Protein AF-A0A8T4CIT7-F1 (afdb_monomer_lite)

pLDDT: mean 95.64, std 4.3, range [70.94, 98.69]

Foldseek 3Di:
DAEFEEEEQAADDDVCVVVVVCVVVCVQVVVVYDYHYDGHDHQLVQLVCCVVVVGVHYDHDPVSVVVND

Sequence (69 aa):
MDKVTLRLNWSYYGIHAAFIYGLEKGLYAEQNIDLTVKQGNGSSNAVKLVANKDSTFAYGSNGALISNM

Radius of gyration: 12.19 Å; chains: 1; bounding box: 28×27×25 Å

Structure (mmCIF, N/CA/C/O backbone):
data_AF-A0A8T4CIT7-F1
#
_entry.id   AF-A0A8T4CIT7-F1
#
loop_
_atom_site.group_PDB
_atom_site.id
_atom_site.type_symbol
_atom_site.label_atom_id
_atom_site.label_alt_id
_atom_site.label_comp_id
_atom_site.label_asym_id
_atom_site.label_entity_id
_atom_site.label_seq_id
_atom_site.pdbx_PDB_ins_code
_atom_site.Cartn_x
_atom_site.Cartn_y
_atom_site.Cartn_z
_atom_site.occupancy
_atom_site.B_iso_or_equiv
_atom_site.auth_seq_id
_atom_site.auth_comp_id
_atom_site.auth_asym_id
_atom_site.auth_atom_id
_atom_site.pdbx_PDB_model_num
ATOM 1 N N . MET A 1 1 ? -14.758 -3.642 10.466 1.00 90.69 1 MET A N 1
ATOM 2 C CA . MET A 1 1 ? -13.871 -3.080 9.441 1.00 90.69 1 MET A CA 1
ATOM 3 C C . MET A 1 1 ? -12.888 -4.130 8.983 1.00 90.69 1 MET A C 1
ATOM 5 O O . MET A 1 1 ? -12.265 -4.769 9.829 1.00 90.69 1 MET A O 1
ATOM 9 N N . ASP A 1 2 ? -12.780 -4.310 7.673 1.00 98.00 2 ASP A N 1
ATOM 10 C CA . ASP A 1 2 ? -11.814 -5.209 7.051 1.00 98.00 2 ASP A CA 1
ATOM 11 C C . ASP A 1 2 ? -10.429 -4.576 7.108 1.00 98.00 2 ASP A C 1
ATOM 13 O O . ASP A 1 2 ? -10.207 -3.486 6.581 1.00 98.00 2 ASP A O 1
ATOM 17 N N . LYS A 1 3 ? -9.494 -5.254 7.777 1.00 98.25 3 LYS A N 1
ATOM 18 C CA . LYS A 1 3 ? -8.120 -4.775 7.938 1.00 98.25 3 LYS A CA 1
ATOM 19 C C . LYS A 1 3 ? -7.294 -5.210 6.747 1.00 98.25 3 LYS A C 1
ATOM 21 O O . LYS A 1 3 ? -6.981 -6.393 6.607 1.00 98.25 3 LYS A O 1
ATOM 26 N N . VAL A 1 4 ? -6.924 -4.254 5.908 1.00 98.44 4 VAL A N 1
ATOM 27 C CA . VAL A 1 4 ? -6.183 -4.526 4.679 1.00 98.44 4 VAL A CA 1
ATOM 28 C C . VAL A 1 4 ? -4.963 -3.632 4.571 1.00 98.44 4 VAL A C 1
ATOM 30 O O . VAL A 1 4 ? -4.907 -2.517 5.085 1.00 98.44 4 VAL A O 1
ATOM 33 N N . THR A 1 5 ? -3.949 -4.135 3.883 1.00 98.50 5 THR A N 1
ATOM 34 C CA . THR A 1 5 ? -2.706 -3.403 3.643 1.00 98.50 5 THR A CA 1
ATOM 35 C C . THR A 1 5 ? -2.461 -3.262 2.150 1.00 98.50 5 THR A C 1
ATOM 37 O O . THR A 1 5 ? -2.570 -4.237 1.409 1.00 98.50 5 THR A O 1
ATOM 40 N N . LEU A 1 6 ? -2.099 -2.058 1.709 1.00 98.12 6 LEU A N 1
ATOM 41 C CA . LEU A 1 6 ? -1.635 -1.797 0.349 1.00 98.12 6 LEU A CA 1
ATOM 42 C C . LEU A 1 6 ? -0.127 -1.568 0.367 1.00 98.12 6 LEU A C 1
ATOM 44 O O . LEU A 1 6 ? 0.355 -0.581 0.925 1.00 98.12 6 LEU A O 1
ATOM 48 N N . ARG A 1 7 ? 0.623 -2.464 -0.273 1.00 97.94 7 ARG A N 1
ATOM 49 C CA . ARG A 1 7 ? 2.059 -2.310 -0.489 1.00 97.94 7 ARG A CA 1
ATOM 50 C C . ARG A 1 7 ? 2.319 -1.542 -1.776 1.00 97.94 7 ARG A C 1
ATOM 52 O O . ARG A 1 7 ? 1.992 -2.014 -2.860 1.00 97.94 7 ARG A O 1
ATOM 59 N N . LEU A 1 8 ? 2.940 -0.374 -1.672 1.00 97.62 8 LEU A N 1
ATOM 60 C CA . LEU A 1 8 ? 3.376 0.382 -2.842 1.00 97.62 8 LEU A CA 1
ATOM 61 C C . LEU A 1 8 ? 4.569 -0.299 -3.520 1.00 97.62 8 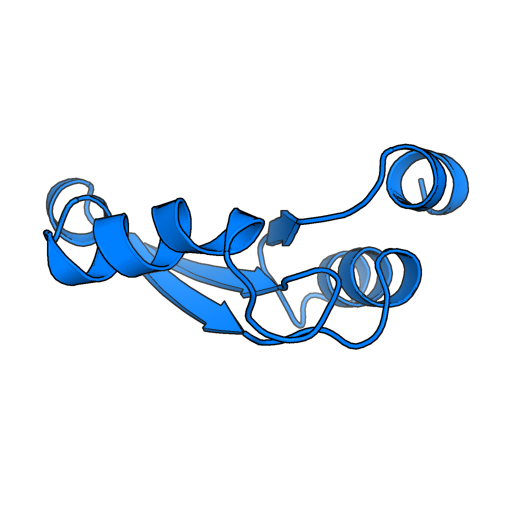LEU A C 1
ATOM 63 O O . LEU A 1 8 ? 5.285 -1.088 -2.906 1.00 97.62 8 LEU A O 1
ATOM 67 N N . ASN A 1 9 ? 4.819 0.041 -4.781 1.00 95.69 9 ASN A N 1
ATOM 68 C CA . ASN A 1 9 ? 5.994 -0.438 -5.504 1.00 95.69 9 ASN A CA 1
ATOM 69 C C . ASN A 1 9 ? 7.282 0.249 -5.061 1.00 95.69 9 ASN A C 1
ATOM 71 O O . ASN A 1 9 ? 8.354 -0.297 -5.285 1.00 95.69 9 ASN A O 1
ATOM 75 N N . TRP A 1 10 ? 7.206 1.453 -4.497 1.00 95.31 10 TRP A N 1
ATOM 76 C CA . TRP A 1 10 ? 8.375 2.268 -4.179 1.00 95.31 10 TRP A CA 1
ATOM 77 C C . TRP A 1 10 ? 8.098 3.218 -3.007 1.00 95.31 10 TRP A C 1
ATOM 79 O O . TRP A 1 10 ? 7.087 3.083 -2.311 1.00 95.31 10 TRP A O 1
ATOM 89 N N . SER A 1 11 ? 9.004 4.177 -2.807 1.00 94.69 11 SER A N 1
ATOM 90 C CA . SER A 1 11 ? 8.807 5.359 -1.969 1.00 94.69 11 SER A CA 1
ATOM 91 C C . SER A 1 11 ? 7.513 6.090 -2.287 1.00 94.69 11 SER A C 1
ATOM 93 O O . SER A 1 11 ? 7.056 6.036 -3.420 1.00 94.69 11 SER A O 1
ATOM 95 N N . TYR A 1 12 ? 6.936 6.786 -1.308 1.00 92.31 12 TYR A N 1
ATOM 96 C CA . TYR A 1 12 ? 5.775 7.639 -1.551 1.00 92.31 12 TYR A CA 1
ATOM 97 C C . TYR A 1 12 ? 6.133 8.736 -2.561 1.00 92.31 12 TYR A C 1
ATOM 99 O O . TYR A 1 12 ? 7.059 9.513 -2.330 1.00 92.31 12 TYR A O 1
ATOM 107 N N . TYR A 1 13 ? 5.409 8.805 -3.677 1.00 90.12 13 TYR A N 1
ATOM 108 C CA . TYR A 1 13 ? 5.487 9.922 -4.621 1.00 90.12 13 TYR A CA 1
ATOM 109 C C . TYR A 1 13 ? 4.122 10.205 -5.249 1.00 90.12 13 TYR A C 1
ATOM 111 O O . TYR A 1 13 ? 3.152 9.494 -4.998 1.00 90.12 13 TYR A O 1
ATOM 119 N N . GLY A 1 14 ? 4.036 11.261 -6.063 1.00 93.44 14 GLY A N 1
ATOM 120 C CA . GLY A 1 14 ? 2.766 11.835 -6.523 1.00 93.44 14 GLY A CA 1
ATOM 121 C C . GLY A 1 14 ? 1.761 10.845 -7.124 1.00 93.44 14 GLY A C 1
ATOM 122 O O . GLY A 1 14 ? 0.565 11.007 -6.916 1.00 93.44 14 GLY A O 1
ATOM 123 N N . ILE A 1 15 ? 2.210 9.773 -7.788 1.00 93.25 15 ILE A N 1
ATOM 124 C CA . ILE A 1 15 ? 1.299 8.758 -8.347 1.00 93.25 15 ILE A CA 1
ATOM 125 C C . ILE A 1 15 ? 0.500 8.004 -7.269 1.00 93.25 15 ILE A C 1
ATOM 127 O O . ILE A 1 15 ? -0.567 7.469 -7.547 1.00 93.25 15 ILE A O 1
ATOM 131 N N . HIS A 1 16 ? 1.008 7.946 -6.036 1.00 95.75 16 HIS A N 1
ATOM 132 C CA . HIS A 1 16 ? 0.367 7.263 -4.912 1.00 95.75 16 HIS A CA 1
ATOM 133 C C . HIS A 1 16 ? -0.588 8.174 -4.136 1.00 95.75 16 HIS A C 1
ATOM 135 O O . HIS A 1 16 ? -1.268 7.700 -3.226 1.00 95.75 16 HIS A O 1
ATOM 141 N N . ALA A 1 17 ? -0.649 9.468 -4.478 1.00 95.88 17 ALA A N 1
ATOM 142 C CA . ALA A 1 17 ? -1.388 10.474 -3.718 1.00 95.88 17 ALA A CA 1
ATOM 143 C C . ALA A 1 17 ? -2.873 10.125 -3.563 1.00 95.88 17 ALA A C 1
ATOM 145 O O . ALA A 1 17 ? -3.439 10.352 -2.499 1.00 95.88 17 ALA A O 1
ATOM 146 N N . ALA A 1 18 ? -3.486 9.507 -4.576 1.00 96.38 18 ALA A N 1
ATOM 147 C CA . ALA A 1 18 ? -4.892 9.113 -4.530 1.00 96.38 18 ALA A CA 1
ATOM 148 C C . ALA A 1 18 ? -5.209 8.158 -3.362 1.00 96.38 18 ALA A C 1
ATOM 150 O O . ALA A 1 18 ? -6.258 8.290 -2.733 1.00 96.38 18 ALA A O 1
ATOM 151 N N . PHE A 1 19 ? -4.300 7.235 -3.023 1.00 97.06 19 PHE A N 1
ATOM 152 C CA . PHE A 1 19 ? -4.517 6.294 -1.920 1.00 97.06 19 PHE A CA 1
ATOM 153 C C . PHE A 1 19 ? -4.524 7.003 -0.565 1.00 97.06 19 PHE A C 1
ATOM 155 O O . PHE A 1 19 ? -5.396 6.742 0.259 1.00 97.06 19 PHE A O 1
ATOM 162 N N . ILE A 1 20 ? -3.579 7.922 -0.358 1.00 95.50 20 ILE A N 1
ATOM 163 C CA . ILE A 1 20 ? -3.460 8.685 0.890 1.00 95.50 20 ILE A CA 1
ATOM 164 C C . ILE A 1 20 ? -4.598 9.697 1.011 1.00 95.50 20 ILE A C 1
ATOM 166 O O . ILE A 1 20 ? -5.240 9.772 2.052 1.00 95.50 20 ILE A O 1
ATOM 170 N N . TYR A 1 21 ? -4.926 10.399 -0.071 1.00 97.31 21 TYR A N 1
ATOM 171 C CA . TYR A 1 21 ? -6.047 11.332 -0.088 1.00 97.31 21 TYR A CA 1
ATOM 172 C C . TYR A 1 21 ? -7.376 10.635 0.233 1.00 97.31 21 TYR A C 1
ATOM 174 O O . TYR A 1 21 ? -8.188 11.163 0.988 1.00 97.31 21 TYR A O 1
ATOM 182 N N . GLY A 1 22 ? -7.592 9.416 -0.276 1.00 98.00 22 GLY A N 1
ATOM 183 C CA . GLY A 1 22 ? -8.771 8.621 0.070 1.00 98.00 22 GLY A CA 1
ATOM 184 C C . GLY A 1 22 ? -8.843 8.243 1.555 1.00 98.00 22 GLY A C 1
ATOM 185 O O . GLY A 1 22 ? -9.937 8.231 2.118 1.00 98.00 22 GLY A O 1
ATOM 186 N N . LEU A 1 23 ? -7.697 7.987 2.203 1.00 96.69 23 LEU A N 1
ATOM 187 C CA . LEU A 1 23 ? -7.624 7.785 3.656 1.00 96.69 23 LEU A CA 1
ATOM 188 C C . LEU A 1 23 ? -7.992 9.062 4.412 1.00 96.69 23 LEU A C 1
ATOM 190 O O . LEU A 1 23 ? -8.849 9.019 5.289 1.00 96.69 23 LEU A O 1
ATOM 194 N N . GLU A 1 24 ? -7.399 10.198 4.037 1.00 97.06 24 GLU A N 1
ATOM 195 C CA . GLU A 1 24 ? -7.678 11.502 4.657 1.00 97.06 24 GLU A CA 1
ATOM 196 C C . GLU A 1 24 ? -9.145 11.919 4.514 1.00 97.06 24 GLU A C 1
ATOM 198 O O . GLU A 1 24 ? -9.704 12.564 5.399 1.00 97.06 24 GLU A O 1
ATOM 203 N N . LYS A 1 25 ? -9.783 11.543 3.403 1.00 98.50 25 LYS A N 1
ATOM 204 C CA . LYS A 1 25 ? -11.206 11.788 3.152 1.00 98.50 25 LYS A CA 1
ATOM 205 C C . LYS A 1 25 ? -12.142 10.772 3.801 1.00 98.50 25 LYS A C 1
ATOM 207 O O . LYS A 1 25 ? -13.346 10.955 3.705 1.00 98.50 25 LYS A O 1
ATOM 212 N N . GLY A 1 26 ? -11.622 9.732 4.452 1.00 98.12 26 GLY A N 1
ATOM 213 C CA . GLY A 1 26 ? -12.439 8.707 5.102 1.00 98.12 26 GLY A CA 1
ATOM 214 C C . GLY A 1 26 ? -13.139 7.745 4.138 1.00 98.12 26 GLY A C 1
ATOM 215 O O . GLY A 1 26 ? -13.926 6.919 4.591 1.00 98.12 26 GLY A O 1
ATOM 216 N N . LEU A 1 27 ? -12.821 7.778 2.838 1.00 98.50 27 LEU A N 1
ATOM 217 C CA . LEU A 1 27 ? -13.531 7.005 1.807 1.00 98.50 27 LEU A CA 1
ATOM 218 C C . LEU A 1 27 ? -13.462 5.492 2.057 1.00 98.50 27 LEU A C 1
ATOM 220 O O . LEU A 1 27 ? -14.421 4.771 1.807 1.00 98.50 27 LEU A O 1
ATOM 224 N N . TYR A 1 28 ? -12.337 4.997 2.580 1.00 98.44 28 TYR A N 1
ATOM 225 C CA . TYR A 1 28 ? -12.197 3.584 2.949 1.00 98.44 28 TYR A CA 1
ATOM 226 C C . TYR A 1 28 ? -13.014 3.239 4.199 1.00 98.44 28 TYR A C 1
ATOM 228 O O . TYR A 1 28 ? -13.691 2.212 4.233 1.00 98.44 28 TYR A O 1
ATOM 236 N N . ALA A 1 29 ? -13.009 4.119 5.202 1.00 98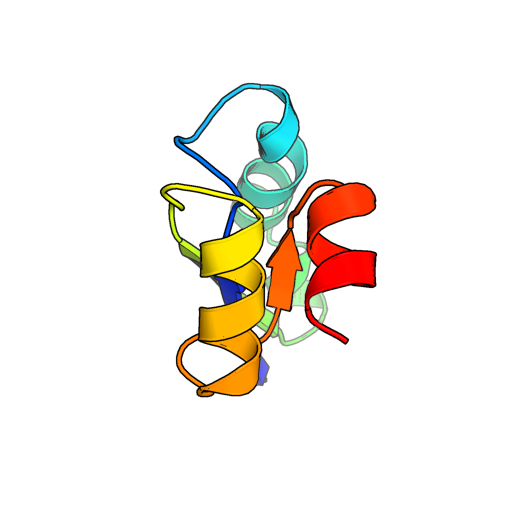.19 29 ALA A N 1
ATOM 237 C CA . ALA A 1 29 ? -13.741 3.909 6.445 1.00 98.19 29 ALA A CA 1
ATOM 238 C C . ALA A 1 29 ? -15.263 3.895 6.217 1.00 98.19 29 ALA A C 1
ATOM 240 O O . ALA A 1 29 ? -15.952 3.057 6.796 1.00 98.19 29 ALA A O 1
ATOM 241 N N . GLU A 1 30 ? -15.773 4.749 5.321 1.00 98.44 30 GLU A N 1
ATOM 242 C CA . GLU A 1 30 ? -17.176 4.745 4.873 1.00 98.44 30 GLU A CA 1
ATOM 243 C C . GLU A 1 30 ? -17.599 3.396 4.275 1.00 98.44 30 GLU A C 1
ATOM 245 O O . GLU A 1 30 ? -18.752 2.993 4.402 1.00 98.44 30 GLU A O 1
ATOM 250 N N . GLN A 1 31 ? -16.657 2.670 3.669 1.00 98.25 31 GLN A N 1
ATOM 251 C CA . GLN A 1 31 ? -16.866 1.333 3.112 1.00 98.25 31 GLN A CA 1
ATOM 252 C C . GLN A 1 31 ? -16.489 0.209 4.093 1.00 98.25 31 GLN A C 1
ATOM 254 O O . GLN A 1 31 ? -16.339 -0.939 3.685 1.00 98.25 31 GLN A O 1
ATOM 259 N N . ASN A 1 32 ? -16.344 0.510 5.391 1.00 98.38 32 ASN A N 1
ATOM 260 C CA . ASN A 1 32 ? -15.957 -0.442 6.437 1.00 98.38 32 ASN A CA 1
ATOM 261 C C . ASN A 1 32 ? -14.564 -1.074 6.200 1.00 98.38 32 ASN A C 1
ATOM 263 O O . ASN A 1 32 ? -14.335 -2.218 6.592 1.00 98.38 32 ASN A O 1
ATOM 267 N N . ILE A 1 33 ? -13.624 -0.333 5.602 1.00 98.69 33 ILE A N 1
ATOM 268 C CA . ILE A 1 33 ? -12.242 -0.759 5.330 1.00 98.69 33 ILE A CA 1
ATOM 269 C C . ILE A 1 33 ? -11.264 0.036 6.207 1.00 98.69 33 ILE A C 1
ATOM 271 O O . ILE A 1 33 ? -11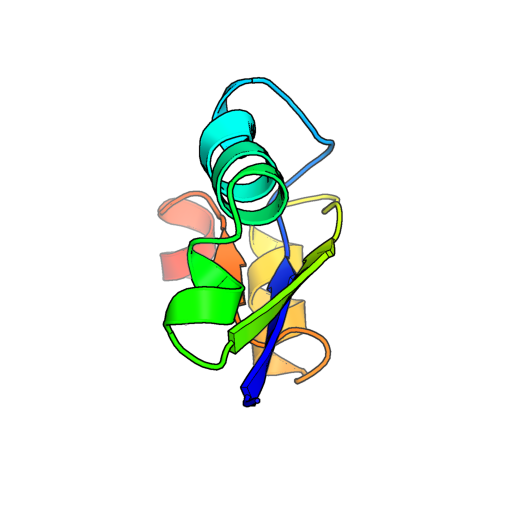.228 1.264 6.172 1.00 98.69 33 ILE A O 1
ATOM 275 N N . ASP A 1 34 ? -10.425 -0.683 6.952 1.00 98.19 34 ASP A N 1
ATOM 276 C CA . ASP A 1 34 ? -9.277 -0.152 7.693 1.00 98.19 34 ASP A CA 1
ATOM 277 C C . ASP A 1 34 ? -8.009 -0.387 6.855 1.00 98.19 34 ASP A C 1
ATOM 279 O O . ASP A 1 34 ? -7.365 -1.440 6.930 1.00 98.19 34 ASP A O 1
ATOM 283 N N . LEU A 1 35 ? -7.721 0.561 5.955 1.00 98.31 35 LEU A N 1
ATOM 284 C CA . LEU A 1 35 ? -6.606 0.473 5.014 1.00 98.31 35 LEU A CA 1
ATOM 285 C C . LEU A 1 35 ? -5.324 1.064 5.616 1.00 98.31 35 LEU A C 1
ATOM 287 O O . LEU A 1 35 ? -5.250 2.244 5.942 1.00 98.31 35 LEU A O 1
ATOM 291 N N . THR A 1 36 ? -4.254 0.272 5.629 1.00 97.88 36 THR A N 1
ATOM 292 C CA . THR A 1 36 ? -2.889 0.755 5.883 1.00 97.88 36 THR A CA 1
ATOM 293 C C . THR A 1 36 ? -2.075 0.759 4.590 1.00 97.88 36 THR A C 1
ATOM 295 O O . THR A 1 36 ? -1.837 -0.293 3.994 1.00 97.88 36 THR A O 1
ATOM 298 N N . VAL A 1 37 ? -1.582 1.923 4.167 1.00 97.81 37 VAL A N 1
ATOM 299 C CA . VAL A 1 37 ? -0.641 2.021 3.039 1.00 97.81 37 VAL A CA 1
ATOM 300 C C . VAL A 1 37 ? 0.790 1.896 3.560 1.00 97.81 37 VAL A C 1
ATOM 302 O O . VAL A 1 37 ? 1.168 2.557 4.525 1.00 97.81 37 VAL A O 1
ATOM 305 N N . LYS A 1 38 ? 1.591 1.031 2.932 1.00 97.06 38 LYS A N 1
ATOM 306 C CA . LYS A 1 38 ? 3.003 0.818 3.264 1.00 97.06 38 LYS A CA 1
ATOM 307 C C . LYS A 1 38 ? 3.884 1.143 2.064 1.00 97.06 38 LYS A C 1
ATOM 309 O O . LYS A 1 38 ? 3.624 0.697 0.945 1.00 97.06 38 LYS A O 1
ATOM 314 N N . GLN A 1 39 ? 4.985 1.836 2.323 1.00 95.94 39 GLN A N 1
ATOM 315 C CA . GLN A 1 39 ? 6.034 2.079 1.339 1.00 95.94 39 GLN A CA 1
ATOM 316 C C . GLN A 1 39 ? 6.613 0.766 0.789 1.00 95.94 39 GLN A C 1
ATOM 318 O O . GLN A 1 39 ? 6.687 -0.243 1.501 1.00 95.94 39 GLN A O 1
ATOM 323 N N . GLY A 1 40 ? 7.045 0.784 -0.470 1.00 95.94 40 GLY A N 1
ATOM 324 C CA . GLY A 1 40 ? 7.761 -0.317 -1.108 1.00 95.94 40 GLY A CA 1
ATOM 325 C C . GLY A 1 40 ? 9.217 -0.012 -1.425 1.00 95.94 40 GLY A C 1
ATOM 326 O O . GLY A 1 40 ? 9.704 1.101 -1.246 1.00 95.94 40 GLY A O 1
ATOM 327 N N . ASN A 1 41 ? 9.892 -1.023 -1.962 1.00 96.25 41 ASN A N 1
ATOM 328 C CA . ASN A 1 41 ? 11.280 -0.972 -2.428 1.00 96.25 41 ASN A CA 1
ATOM 329 C C . ASN A 1 41 ? 11.480 -1.779 -3.732 1.00 96.25 41 ASN A C 1
ATOM 331 O O . ASN A 1 41 ? 12.557 -2.307 -3.992 1.00 96.25 41 ASN A O 1
ATOM 335 N N . GLY A 1 42 ? 10.428 -1.899 -4.543 1.00 96.56 42 GLY A N 1
ATOM 336 C CA . GLY A 1 42 ? 10.429 -2.511 -5.870 1.00 96.56 42 GLY A CA 1
ATOM 337 C C . GLY A 1 42 ? 9.101 -3.209 -6.179 1.00 96.56 42 GLY A C 1
ATOM 338 O O . GLY A 1 42 ? 8.550 -3.899 -5.321 1.00 96.56 42 GLY A O 1
ATOM 339 N N . SER A 1 43 ? 8.607 -3.095 -7.419 1.00 96.88 43 SER A N 1
ATOM 340 C CA . SER A 1 43 ? 7.348 -3.735 -7.841 1.00 96.88 43 SER A CA 1
ATOM 341 C C . SER A 1 43 ? 7.368 -5.255 -7.637 1.00 96.88 43 SER A C 1
ATOM 343 O O . SER A 1 43 ? 6.424 -5.805 -7.084 1.00 96.88 43 SER A O 1
ATOM 345 N N . SER A 1 44 ? 8.453 -5.941 -8.018 1.00 96.62 44 SER A N 1
ATOM 346 C CA . SER A 1 44 ? 8.548 -7.400 -7.853 1.00 96.62 44 SER A CA 1
ATOM 347 C C . SER A 1 44 ? 8.533 -7.810 -6.381 1.00 96.62 44 SER A C 1
ATOM 349 O O . SER A 1 44 ? 7.945 -8.827 -6.030 1.00 96.62 44 SER A O 1
ATOM 351 N N . ASN A 1 45 ? 9.143 -7.010 -5.498 1.00 96.81 45 ASN A N 1
ATOM 352 C CA . ASN A 1 45 ? 9.093 -7.285 -4.066 1.00 96.81 45 ASN A CA 1
ATOM 353 C C . ASN A 1 45 ? 7.689 -7.040 -3.493 1.00 96.81 45 ASN A C 1
ATOM 355 O O . ASN A 1 45 ? 7.215 -7.841 -2.696 1.00 96.81 45 ASN A O 1
ATOM 359 N N . ALA A 1 46 ? 6.993 -5.988 -3.936 1.00 97.31 46 ALA A N 1
ATOM 360 C CA . ALA A 1 46 ? 5.615 -5.728 -3.524 1.00 97.31 46 ALA A CA 1
ATOM 361 C C . ALA A 1 46 ? 4.685 -6.915 -3.838 1.00 97.31 46 ALA A C 1
ATOM 363 O O . ALA A 1 46 ? 3.919 -7.329 -2.970 1.00 97.31 46 ALA A O 1
ATOM 364 N N . VAL A 1 47 ? 4.812 -7.519 -5.028 1.00 96.38 47 VAL A N 1
ATOM 365 C CA . VAL A 1 47 ? 4.046 -8.723 -5.407 1.00 96.38 47 VAL A CA 1
ATOM 366 C C . VAL A 1 47 ? 4.398 -9.917 -4.517 1.00 96.38 47 VAL A C 1
ATOM 368 O O . VAL A 1 47 ? 3.506 -10.575 -3.984 1.00 96.38 47 VAL A O 1
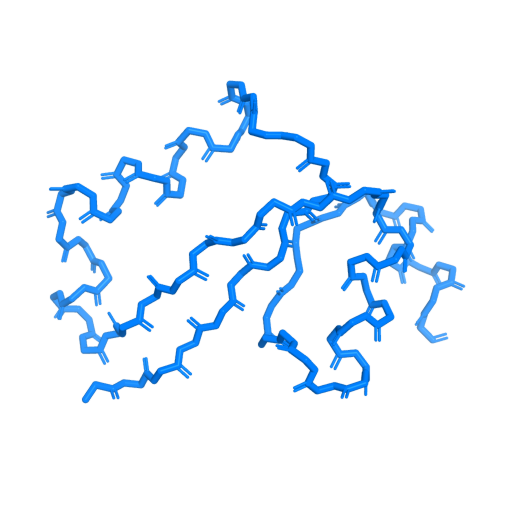ATOM 371 N N . LYS A 1 48 ? 5.692 -10.161 -4.275 1.00 96.00 48 LYS A N 1
ATOM 372 C CA . LYS A 1 48 ? 6.147 -11.245 -3.387 1.00 96.00 48 LYS A CA 1
ATOM 373 C C . LYS A 1 48 ? 5.632 -11.094 -1.955 1.00 96.00 48 LYS A C 1
ATOM 375 O O . LYS A 1 48 ? 5.301 -12.090 -1.322 1.00 96.00 48 LYS A O 1
ATOM 380 N N . LEU A 1 49 ? 5.528 -9.868 -1.441 1.00 97.25 49 LEU A N 1
ATOM 381 C CA . LEU A 1 49 ? 4.981 -9.608 -0.105 1.00 97.25 49 LEU A CA 1
ATOM 382 C C . LEU A 1 49 ? 3.483 -9.930 -0.007 1.00 97.25 49 LEU A C 1
ATOM 384 O O . LEU A 1 49 ? 3.028 -10.339 1.059 1.00 97.25 49 LEU A O 1
ATOM 388 N N . VAL A 1 50 ? 2.732 -9.813 -1.105 1.00 96.81 50 VAL A N 1
ATOM 389 C CA . VAL A 1 50 ? 1.344 -10.298 -1.159 1.00 96.81 50 VAL A CA 1
ATOM 390 C C . VAL A 1 50 ? 1.301 -11.823 -1.183 1.00 96.81 50 VAL A C 1
ATOM 392 O O . VAL A 1 50 ? 0.594 -12.421 -0.375 1.00 96.81 50 VAL A O 1
ATOM 395 N N . ALA A 1 51 ? 2.114 -12.467 -2.028 1.00 95.19 51 ALA A N 1
ATOM 396 C CA . ALA A 1 51 ? 2.214 -13.931 -2.070 1.00 95.19 51 ALA A CA 1
ATOM 397 C C . ALA A 1 51 ? 2.597 -14.533 -0.701 1.00 95.19 51 ALA A C 1
ATOM 399 O O . ALA A 1 51 ? 2.048 -15.553 -0.284 1.00 95.19 51 ALA A O 1
ATOM 400 N N . ASN A 1 52 ? 3.471 -13.850 0.041 1.00 96.94 52 ASN A N 1
ATOM 401 C CA . ASN A 1 52 ? 3.896 -14.236 1.387 1.00 96.94 52 ASN A CA 1
ATOM 402 C C . ASN A 1 52 ? 2.922 -13.814 2.500 1.00 96.94 52 ASN A C 1
ATOM 404 O O . ASN A 1 52 ? 3.225 -14.019 3.674 1.00 96.94 52 ASN A O 1
ATOM 408 N N . LYS A 1 53 ? 1.762 -13.240 2.157 1.00 97.12 53 LYS A N 1
ATOM 409 C CA . LYS A 1 53 ? 0.724 -12.782 3.095 1.00 97.12 53 LYS A CA 1
ATOM 410 C C . LYS A 1 53 ? 1.171 -11.678 4.072 1.00 97.12 53 LYS A C 1
ATOM 412 O O . LYS A 1 53 ? 0.493 -11.448 5.069 1.00 97.12 53 LYS A O 1
ATOM 417 N N . ASP A 1 54 ? 2.269 -10.966 3.797 1.00 97.75 54 ASP A N 1
ATOM 418 C CA . ASP A 1 54 ? 2.663 -9.756 4.551 1.00 97.75 54 ASP A CA 1
ATOM 419 C C . ASP A 1 54 ? 1.735 -8.574 4.241 1.00 97.75 54 ASP A C 1
ATOM 421 O O . ASP A 1 54 ? 1.468 -7.730 5.101 1.00 97.75 54 ASP A O 1
ATOM 425 N N . SER A 1 55 ? 1.290 -8.491 2.9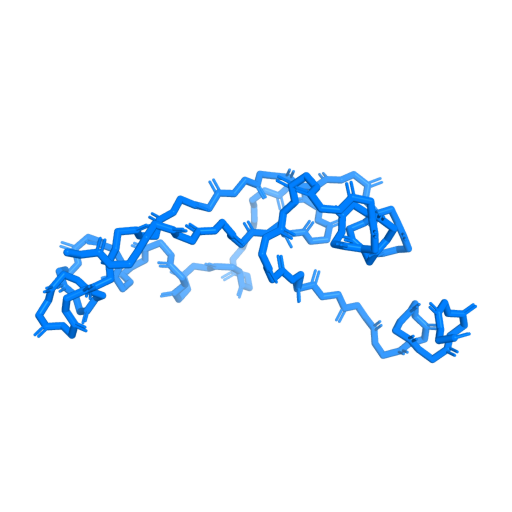86 1.00 98.25 55 SER A N 1
ATOM 426 C CA . SER A 1 55 ? 0.440 -7.414 2.489 1.00 98.25 55 SER A CA 1
ATOM 427 C C . SER A 1 55 ? -0.805 -7.971 1.787 1.00 98.25 55 SER A C 1
ATOM 429 O O . SER A 1 55 ? -0.746 -9.036 1.181 1.00 98.25 55 SER A O 1
ATOM 431 N N . THR A 1 56 ? -1.940 -7.270 1.856 1.00 98.50 56 THR A N 1
ATOM 432 C CA . THR A 1 56 ? -3.209 -7.720 1.245 1.00 98.50 56 THR A CA 1
ATOM 433 C C . THR A 1 56 ? -3.250 -7.417 -0.250 1.00 98.50 56 THR A C 1
ATOM 435 O O . THR A 1 56 ? -3.668 -8.248 -1.050 1.00 98.50 56 THR A O 1
ATOM 438 N N . PHE A 1 57 ? -2.790 -6.226 -0.624 1.00 97.62 57 PHE A N 1
ATOM 439 C CA . PHE A 1 57 ? -2.747 -5.732 -1.993 1.00 97.62 57 PHE A CA 1
ATOM 440 C C . PHE A 1 57 ? -1.358 -5.183 -2.311 1.00 97.62 57 PHE A C 1
ATOM 442 O O . PHE A 1 57 ? -0.634 -4.733 -1.419 1.00 97.62 57 PHE A O 1
ATOM 449 N N . ALA A 1 58 ? -1.013 -5.159 -3.597 1.00 96.69 58 ALA A N 1
ATOM 450 C CA . ALA A 1 58 ? 0.185 -4.501 -4.098 1.00 96.69 58 ALA A CA 1
ATOM 451 C C . ALA A 1 58 ? -0.159 -3.550 -5.244 1.00 96.69 58 ALA A C 1
ATOM 453 O O . ALA A 1 58 ? -0.961 -3.869 -6.118 1.00 96.69 58 ALA A O 1
ATOM 454 N N . TYR A 1 59 ? 0.505 -2.401 -5.256 1.00 96.38 59 TYR A N 1
ATOM 455 C CA . TYR A 1 59 ? 0.589 -1.514 -6.405 1.00 96.38 59 TYR A CA 1
ATOM 456 C C . TYR A 1 59 ? 1.945 -1.739 -7.0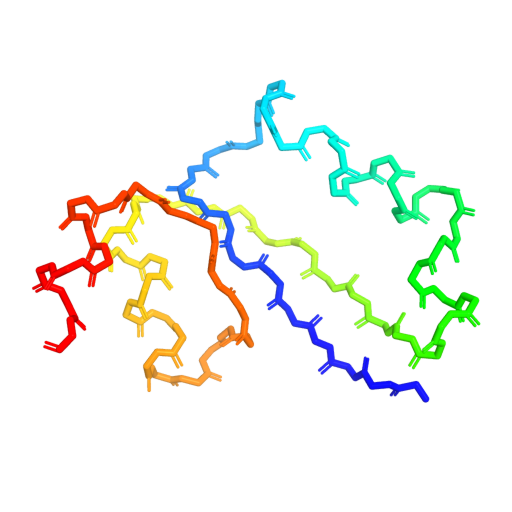76 1.00 96.38 59 TYR A C 1
ATOM 458 O O . TYR A 1 59 ? 2.972 -1.726 -6.400 1.00 96.38 59 TYR A O 1
ATOM 466 N N . GLY A 1 60 ? 1.971 -1.961 -8.390 1.00 94.50 60 GLY A N 1
ATOM 467 C CA . GLY A 1 60 ? 3.184 -2.345 -9.110 1.00 94.50 60 GLY A CA 1
ATOM 468 C C . GLY A 1 60 ? 3.083 -2.172 -10.615 1.00 94.50 60 GLY A C 1
ATOM 469 O O . GLY A 1 60 ? 2.008 -1.964 -11.165 1.00 94.50 60 GLY A O 1
ATOM 470 N N . SER A 1 61 ? 4.232 -2.243 -11.284 1.00 94.44 61 SER A N 1
ATOM 471 C CA . SER A 1 61 ? 4.295 -2.241 -12.745 1.00 94.44 61 SER A CA 1
ATOM 472 C C . SER A 1 61 ? 3.773 -3.558 -13.323 1.00 94.44 61 SER A C 1
ATOM 474 O O . SER A 1 61 ? 4.031 -4.630 -12.773 1.00 94.44 61 SER A O 1
ATOM 476 N N . ASN A 1 62 ? 3.131 -3.491 -14.493 1.00 93.38 62 ASN A N 1
ATOM 477 C CA . ASN A 1 62 ? 2.608 -4.671 -15.194 1.00 93.38 62 ASN A CA 1
ATOM 478 C C . ASN A 1 62 ? 3.671 -5.757 -15.406 1.00 93.38 62 ASN A C 1
ATOM 480 O O . ASN A 1 62 ? 3.401 -6.931 -15.184 1.00 93.38 62 ASN A O 1
ATOM 484 N N . GLY A 1 63 ? 4.900 -5.374 -15.771 1.00 94.56 63 GLY A N 1
ATOM 485 C CA . GLY A 1 63 ? 5.987 -6.338 -15.970 1.00 94.56 63 GLY A CA 1
ATOM 486 C C . GLY A 1 63 ? 6.334 -7.129 -14.705 1.00 94.56 63 GLY A C 1
ATOM 487 O O . GLY A 1 63 ? 6.604 -8.325 -14.781 1.00 94.56 63 GLY A O 1
ATOM 488 N N . ALA A 1 64 ? 6.277 -6.498 -13.529 1.00 92.75 64 ALA A N 1
ATOM 489 C CA . ALA A 1 64 ? 6.507 -7.188 -12.262 1.00 92.75 64 ALA A CA 1
ATOM 490 C C . ALA A 1 64 ? 5.333 -8.096 -11.880 1.00 92.75 64 ALA A C 1
ATOM 492 O O . ALA A 1 64 ? 5.562 -9.182 -11.361 1.00 92.75 64 ALA A O 1
ATOM 493 N N . LEU A 1 65 ? 4.098 -7.677 -12.164 1.00 87.62 65 LEU A N 1
ATOM 494 C CA . LEU A 1 65 ? 2.913 -8.502 -11.932 1.00 87.62 65 LEU A CA 1
ATOM 495 C C . LEU A 1 65 ? 2.963 -9.776 -12.779 1.00 87.62 65 LEU A C 1
ATOM 497 O O . LEU A 1 65 ? 2.850 -10.866 -12.238 1.00 87.62 65 LEU A O 1
ATOM 501 N N . ILE A 1 66 ? 3.229 -9.647 -14.080 1.00 91.38 66 ILE A N 1
ATOM 502 C CA . ILE A 1 66 ? 3.246 -10.784 -15.011 1.00 91.38 66 ILE A CA 1
ATOM 503 C C . ILE A 1 66 ? 4.398 -11.750 -14.712 1.00 91.38 66 ILE A C 1
ATOM 505 O O . ILE A 1 66 ? 4.222 -12.958 -14.796 1.00 91.38 66 ILE A O 1
ATOM 509 N N . SER A 1 67 ? 5.572 -11.232 -14.345 1.00 90.00 67 SER A N 1
ATOM 510 C CA . SER A 1 67 ? 6.753 -12.065 -14.068 1.00 90.00 67 SER A CA 1
ATOM 511 C C . SER A 1 67 ? 6.739 -12.773 -12.708 1.00 90.00 67 SER A C 1
ATOM 513 O O . SER A 1 67 ? 7.647 -13.557 -12.443 1.00 90.00 67 SER A O 1
ATOM 515 N N . ASN A 1 68 ? 5.768 -12.479 -11.836 1.00 79.50 68 ASN A N 1
ATOM 516 C CA . ASN A 1 68 ? 5.638 -13.086 -10.503 1.00 79.50 68 ASN A CA 1
ATOM 517 C C . ASN A 1 68 ? 4.265 -13.764 -10.299 1.00 79.50 68 ASN A C 1
ATOM 519 O O . ASN A 1 68 ? 3.884 -13.992 -9.150 1.00 79.50 68 ASN A O 1
ATOM 523 N N . MET A 1 69 ? 3.529 -14.039 -11.386 1.00 70.94 69 MET A N 1
ATOM 524 C CA . MET A 1 69 ? 2.391 -14.970 -11.369 1.00 70.94 69 MET A CA 1
ATOM 525 C C . MET A 1 69 ? 2.862 -16.419 -11.261 1.00 70.94 69 MET A C 1
ATOM 527 O O . MET A 1 69 ? 3.972 -16.715 -11.760 1.00 70.94 69 MET A O 1
#

Secondary structure (DSSP, 8-state):
-EEEEEE-SSS--GGGHHHHHHHHTTHHHHTTEEEEEE--S-HHHHHHHHHTTS-SEE---HHHHHHT-